Protein AF-A0A537MVD7-F1 (afdb_monomer)

Sequence (89 aa):
MQHSHGAEFREIAQFTPFDGSAGTRVATTSTTTGANLLVSGVAGQGGTGASVLKYELVRPNAHATTLQAVRLGQIWSGKGSQAASLGGD

Foldseek 3Di:
DDPPPDDDDDAQDDDDPEPDPQDKDWDWDDDPVGIKIWIWFAHDDPQFKIWIWIWDFDQPDPPRSHTDTHTPGTPDMDTGNHTDDDDDD

pLDDT: mean 83.81, std 12.89, range [43.81, 94.81]

Radius of gyration: 16.35 Å; Cα contacts (8 Å, |Δi|>4): 185; chains: 1; bounding box: 36×50×37 Å

Secondary structure (DSSP, 8-state):
------------------SSSS--EEEEEEETTEEEEEEEEEESTTS-EEEEEEEEEE-SSTT-SS-EEEEEEEEEEEE-SSPPPP---

Solvent-accessible surface area (backbone atoms only — not comparable to full-atom values): 5569 Å² total; per-residue (Å²): 136,85,80,89,83,68,87,84,85,72,91,38,66,86,84,81,93,55,89,33,87,50,52,77,41,78,46,77,45,82,52,100,89,49,63,36,40,39,39,16,18,14,52,46,96,82,42,53,33,15,34,31,36,35,27,38,76,39,66,87,47,96,84,53,84,44,41,44,78,44,78,76,44,74,81,47,74,46,82,31,64,44,37,51,88,83,77,79,136

Nearest PDB structures (foldseek):
  5kky-assembly1_B  TM=8.143E-01  e=3.157E+00  Streptococcus pneumoniae

Structure (mmCIF, N/CA/C/O backbone):
data_AF-A0A537MVD7-F1
#
_entry.id   AF-A0A537MVD7-F1
#
loop_
_atom_site.group_PDB
_atom_site.id
_atom_site.type_symbol
_atom_site.label_atom_id
_atom_site.label_alt_id
_atom_site.label_comp_id
_atom_site.label_asym_id
_atom_site.label_entity_id
_atom_site.label_seq_id
_atom_site.pdbx_PDB_ins_code
_atom_site.Cartn_x
_atom_site.Cartn_y
_atom_site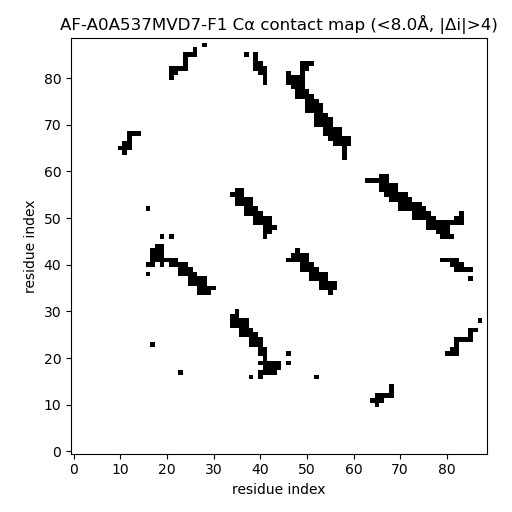.Cartn_z
_atom_site.occupancy
_atom_site.B_iso_or_equiv
_atom_site.auth_seq_id
_atom_site.auth_comp_id
_atom_site.auth_asym_id
_atom_site.auth_atom_id
_atom_site.pdbx_PDB_model_num
ATOM 1 N N . MET A 1 1 ? -11.737 -41.645 7.278 1.00 43.81 1 MET A N 1
ATOM 2 C CA . MET A 1 1 ? -11.768 -40.252 7.766 1.00 43.81 1 MET A CA 1
ATOM 3 C C . MET A 1 1 ? -11.079 -39.389 6.727 1.00 43.81 1 MET A C 1
ATOM 5 O O . MET A 1 1 ? -9.873 -39.506 6.571 1.00 43.81 1 MET A O 1
ATOM 9 N N . GLN A 1 2 ? -11.849 -38.622 5.957 1.00 52.19 2 GLN A N 1
ATOM 10 C CA . GLN A 1 2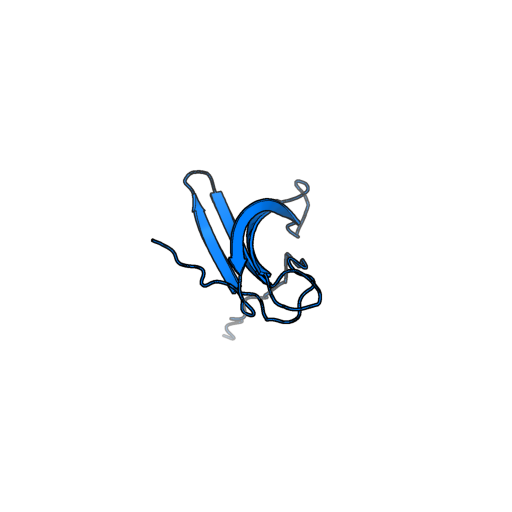 ? -11.312 -37.659 4.999 1.00 52.19 2 GLN A CA 1
ATOM 11 C C . GLN A 1 2 ? -10.989 -36.390 5.780 1.00 52.19 2 GLN A C 1
ATOM 13 O O . GLN A 1 2 ? -11.889 -35.763 6.333 1.00 52.19 2 GLN A O 1
ATOM 18 N N . HIS A 1 3 ? -9.715 -36.033 5.870 1.00 57.53 3 HIS A N 1
ATOM 19 C CA . HIS A 1 3 ? -9.352 -34.737 6.403 1.00 57.53 3 HIS A CA 1
ATOM 20 C C . HIS A 1 3 ? -9.523 -33.687 5.303 1.00 57.53 3 HIS A C 1
ATOM 22 O O . HIS A 1 3 ? -8.699 -33.588 4.395 1.00 57.53 3 HIS A O 1
ATOM 28 N N . SER A 1 4 ? -10.601 -32.910 5.372 1.00 55.78 4 SER A N 1
ATOM 29 C CA . SER A 1 4 ? -10.763 -31.691 4.578 1.00 55.78 4 SER A CA 1
ATOM 30 C C . SER A 1 4 ? -9.776 -30.639 5.089 1.00 55.78 4 SER A C 1
ATOM 32 O O . SER A 1 4 ? -10.119 -29.797 5.912 1.00 55.78 4 SER A O 1
ATOM 34 N N . HIS A 1 5 ? -8.517 -30.723 4.665 1.00 62.72 5 HIS A N 1
ATOM 35 C CA . HIS A 1 5 ? -7.497 -29.726 4.978 1.00 62.72 5 HIS A CA 1
ATOM 36 C C . HIS A 1 5 ? -7.286 -28.825 3.761 1.00 62.72 5 HIS A C 1
ATOM 38 O O . HIS A 1 5 ? -6.380 -29.039 2.961 1.00 62.72 5 HIS A O 1
ATOM 44 N N . GLY A 1 6 ? -8.136 -27.815 3.618 1.00 62.88 6 GLY A N 1
ATOM 45 C CA . GLY A 1 6 ? -7.912 -26.720 2.686 1.00 62.88 6 GLY A CA 1
ATOM 46 C C . GLY A 1 6 ? -8.371 -25.436 3.349 1.00 62.88 6 GLY A C 1
ATOM 47 O O . GLY A 1 6 ? -9.560 -25.273 3.594 1.00 62.88 6 GLY A O 1
ATOM 48 N N . ALA A 1 7 ? -7.439 -24.546 3.683 1.00 72.50 7 ALA A N 1
ATOM 49 C CA . ALA A 1 7 ? -7.818 -23.179 4.002 1.00 72.50 7 ALA A CA 1
ATOM 50 C C . ALA A 1 7 ? -8.420 -22.565 2.731 1.00 72.50 7 ALA A C 1
ATOM 52 O O . ALA A 1 7 ? -7.772 -22.553 1.684 1.00 72.50 7 ALA A O 1
ATOM 53 N N . GLU A 1 8 ? -9.659 -22.083 2.805 1.00 81.81 8 GLU A N 1
ATOM 54 C CA . GLU A 1 8 ? -10.224 -21.272 1.732 1.00 81.81 8 GLU A CA 1
ATOM 55 C C . GLU A 1 8 ? -9.578 -19.886 1.790 1.00 81.81 8 GLU A C 1
ATOM 57 O O . GLU A 1 8 ? -9.795 -19.110 2.724 1.00 81.81 8 GLU A O 1
ATOM 62 N N . PHE A 1 9 ? -8.739 -19.581 0.801 1.00 83.31 9 PHE A N 1
ATOM 63 C CA . PHE A 1 9 ? -8.143 -18.261 0.657 1.00 83.31 9 PHE A CA 1
ATOM 64 C C . PHE A 1 9 ? -9.115 -17.348 -0.085 1.00 83.31 9 PHE A C 1
ATOM 66 O O . PHE A 1 9 ? -9.578 -17.668 -1.179 1.00 83.31 9 PHE A O 1
ATOM 73 N N . ARG A 1 10 ? -9.400 -16.187 0.505 1.00 88.56 10 ARG A N 1
ATOM 74 C CA . ARG A 1 10 ? -10.197 -15.130 -0.118 1.00 88.56 10 ARG A CA 1
ATOM 75 C C . ARG A 1 10 ? -9.375 -13.852 -0.158 1.00 88.56 10 ARG A C 1
ATOM 77 O O . ARG A 1 10 ? -8.822 -13.449 0.863 1.00 88.56 10 ARG A O 1
ATOM 84 N N . GLU A 1 11 ? -9.339 -13.196 -1.312 1.00 91.12 11 GLU A N 1
ATOM 85 C CA . GLU A 1 11 ? -8.798 -11.843 -1.409 1.00 91.12 11 GLU A CA 1
ATOM 86 C C . GLU A 1 11 ? -9.665 -10.874 -0.593 1.00 91.12 11 GLU A C 1
ATOM 88 O O . GLU A 1 11 ? -10.894 -10.884 -0.683 1.00 91.12 11 GLU A O 1
ATOM 93 N N . ILE A 1 12 ? -9.023 -10.045 0.232 1.00 93.00 12 ILE A N 1
ATOM 94 C CA . ILE A 1 12 ? -9.716 -9.062 1.076 1.00 93.00 12 ILE A CA 1
ATOM 95 C C . ILE A 1 12 ? -9.325 -7.618 0.765 1.00 93.00 12 ILE A C 1
ATOM 97 O O . ILE A 1 12 ? -9.919 -6.713 1.340 1.00 93.00 12 ILE A O 1
ATOM 101 N N . ALA A 1 13 ? -8.348 -7.379 -0.110 1.00 92.06 13 ALA A N 1
ATOM 102 C CA . ALA A 1 13 ? -7.932 -6.042 -0.519 1.00 92.06 13 ALA A CA 1
ATOM 103 C C . ALA A 1 13 ? -7.210 -6.089 -1.870 1.00 92.06 13 ALA A C 1
ATOM 105 O O . ALA A 1 13 ? -6.358 -6.948 -2.082 1.00 92.06 13 ALA A O 1
ATOM 106 N N . GLN A 1 14 ? -7.492 -5.107 -2.724 1.00 92.56 14 GLN A N 1
ATOM 107 C CA . GLN A 1 14 ? -6.779 -4.849 -3.973 1.00 92.56 14 GLN A CA 1
ATOM 108 C C . GLN A 1 14 ? -6.708 -3.335 -4.188 1.00 92.56 14 GLN A C 1
ATOM 110 O O . GLN A 1 14 ? -7.698 -2.630 -3.986 1.00 92.56 14 GLN A O 1
ATOM 115 N N . PHE A 1 15 ? -5.548 -2.818 -4.589 1.00 92.69 15 PHE A N 1
ATOM 116 C CA . PHE A 1 15 ? -5.366 -1.408 -4.937 1.00 92.69 15 PHE A CA 1
ATOM 117 C C . PHE A 1 15 ? -4.158 -1.225 -5.863 1.00 92.69 15 PHE A C 1
ATOM 119 O O . PHE A 1 15 ? -3.287 -2.091 -5.939 1.00 92.69 15 PHE A O 1
ATOM 126 N N . THR A 1 16 ? -4.095 -0.082 -6.548 1.00 91.56 16 THR A N 1
ATOM 127 C CA . THR A 1 16 ? -3.027 0.255 -7.502 1.00 91.56 16 THR A CA 1
ATOM 128 C C . THR A 1 16 ? -2.172 1.397 -6.938 1.00 91.56 16 THR A C 1
ATOM 130 O O . THR A 1 16 ? -2.600 2.550 -6.981 1.00 91.56 16 THR A O 1
ATOM 133 N N . PRO A 1 17 ? -0.992 1.111 -6.356 1.00 89.56 17 PRO A N 1
ATOM 134 C CA . PRO A 1 17 ? -0.164 2.130 -5.701 1.00 89.56 17 PRO A CA 1
ATOM 135 C C . PRO A 1 17 ? 0.641 2.999 -6.673 1.00 89.56 17 PRO A C 1
ATOM 137 O O . PRO A 1 17 ? 0.953 4.144 -6.352 1.00 89.56 17 PRO A O 1
ATOM 140 N N . PHE A 1 18 ? 0.977 2.457 -7.844 1.00 86.81 18 PHE A N 1
ATOM 141 C CA . PHE A 1 18 ? 1.753 3.123 -8.885 1.00 86.81 18 PHE A CA 1
ATOM 142 C C . PHE A 1 18 ? 1.121 2.852 -10.249 1.00 86.81 18 PHE A C 1
ATOM 144 O O . PHE A 1 18 ? 0.544 1.789 -10.474 1.00 86.81 18 PHE A O 1
ATOM 151 N N . ASP A 1 19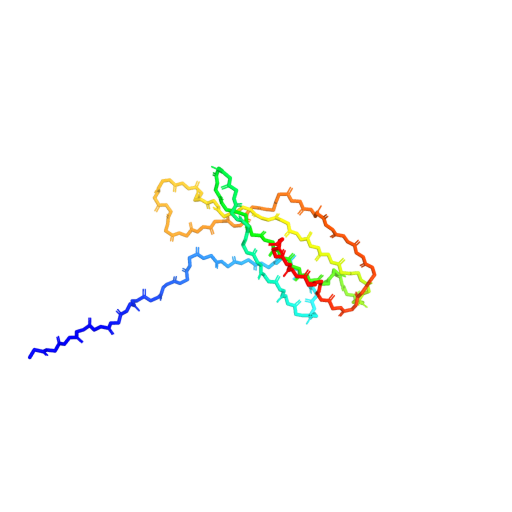 ? 1.252 3.817 -11.148 1.00 78.44 19 ASP A N 1
AT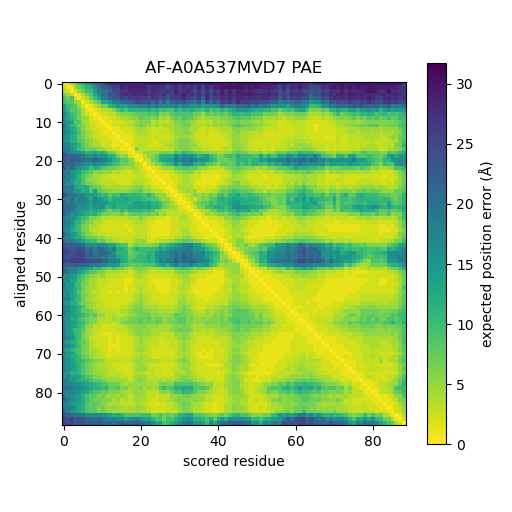OM 152 C CA . ASP A 1 19 ? 0.819 3.768 -12.546 1.00 78.44 19 ASP A CA 1
ATOM 153 C C . ASP A 1 19 ? 1.914 3.242 -13.497 1.00 78.44 19 ASP A C 1
ATOM 155 O O . ASP A 1 19 ? 1.644 2.944 -14.661 1.00 78.44 19 ASP A O 1
ATOM 159 N N . GLY A 1 20 ? 3.154 3.121 -13.007 1.00 67.31 20 GLY A N 1
ATOM 160 C CA . GLY A 1 20 ? 4.309 2.627 -13.752 1.00 67.31 20 GLY A CA 1
ATOM 161 C C . GLY A 1 20 ? 4.399 1.097 -13.838 1.00 67.31 20 GLY A C 1
ATOM 162 O O . GLY A 1 20 ? 3.985 0.366 -12.941 1.00 67.31 20 GLY A O 1
ATOM 163 N N . SER A 1 21 ? 5.017 0.596 -14.911 1.00 66.38 21 SER A N 1
ATOM 164 C CA . SER A 1 21 ? 5.159 -0.838 -15.219 1.00 66.38 21 SER A CA 1
ATOM 165 C C . SER A 1 21 ? 6.365 -1.534 -14.564 1.00 66.38 21 SER A C 1
ATOM 167 O O . SER A 1 21 ? 6.574 -2.727 -14.772 1.00 66.38 21 SER A O 1
ATOM 169 N N . ALA A 1 22 ? 7.177 -0.822 -13.776 1.00 71.94 22 ALA A N 1
ATOM 170 C CA . ALA A 1 22 ? 8.504 -1.269 -13.325 1.00 71.94 22 ALA A CA 1
ATOM 171 C C . ALA A 1 22 ? 8.505 -2.275 -12.146 1.00 71.94 22 ALA A C 1
ATOM 173 O O . ALA A 1 22 ? 9.498 -2.403 -11.426 1.00 71.94 22 ALA A O 1
ATOM 174 N N . GLY A 1 23 ? 7.401 -2.999 -11.948 1.00 78.31 23 GLY A N 1
ATOM 175 C CA . GLY A 1 23 ? 7.205 -3.900 -10.815 1.00 78.31 23 GLY A CA 1
ATOM 176 C C . GLY A 1 23 ? 6.935 -3.161 -9.499 1.00 78.31 23 GLY A C 1
ATOM 177 O O . GLY A 1 23 ? 7.175 -1.963 -9.357 1.00 78.31 23 GLY A O 1
ATOM 178 N N . THR A 1 24 ? 6.392 -3.885 -8.523 1.00 88.88 24 THR A N 1
ATOM 179 C CA . THR A 1 24 ? 6.072 -3.366 -7.187 1.00 88.88 24 THR A CA 1
ATOM 180 C C . THR A 1 24 ? 6.709 -4.260 -6.132 1.00 88.88 24 THR A C 1
ATOM 182 O O . THR A 1 24 ? 6.698 -5.484 -6.262 1.00 88.88 24 THR A O 1
ATOM 185 N N . ARG A 1 25 ? 7.267 -3.656 -5.082 1.00 92.50 25 ARG A N 1
ATOM 186 C CA . ARG A 1 25 ? 7.744 -4.359 -3.883 1.00 92.50 25 ARG A CA 1
ATOM 187 C C . ARG A 1 25 ? 6.872 -3.967 -2.704 1.00 92.50 25 ARG A C 1
ATOM 189 O O . ARG A 1 25 ? 6.475 -2.809 -2.602 1.00 92.50 25 ARG A O 1
ATOM 196 N N . VAL A 1 26 ? 6.588 -4.918 -1.823 1.00 92.75 26 VAL A N 1
ATOM 197 C CA . VAL A 1 26 ? 5.707 -4.715 -0.670 1.00 92.75 26 VAL A CA 1
ATOM 198 C C . VAL A 1 26 ? 6.367 -5.273 0.586 1.00 92.75 26 VAL A C 1
ATOM 200 O O . VAL A 1 26 ? 6.946 -6.356 0.544 1.00 92.75 26 VAL A O 1
ATOM 203 N N . ALA A 1 27 ? 6.279 -4.536 1.691 1.00 92.50 27 ALA A N 1
ATOM 204 C CA . ALA A 1 27 ? 6.707 -4.978 3.014 1.00 92.50 27 ALA A CA 1
ATOM 205 C C . ALA A 1 27 ? 5.716 -4.494 4.077 1.00 92.50 27 ALA A C 1
ATOM 207 O O . ALA A 1 27 ? 5.123 -3.425 3.941 1.00 92.50 27 ALA A O 1
ATOM 208 N N . THR A 1 28 ? 5.548 -5.259 5.149 1.00 89.62 28 THR A N 1
ATOM 209 C CA . THR A 1 28 ? 4.757 -4.850 6.316 1.00 89.62 28 THR A CA 1
ATOM 210 C C . THR A 1 28 ? 5.680 -4.409 7.440 1.00 89.62 28 THR A C 1
ATOM 212 O O . THR A 1 28 ? 6.645 -5.108 7.740 1.00 89.62 28 THR A O 1
ATOM 215 N N . THR A 1 29 ? 5.373 -3.291 8.094 1.00 83.94 29 THR A N 1
ATOM 216 C CA . THR A 1 29 ? 6.063 -2.874 9.320 1.00 83.94 29 THR A CA 1
ATOM 217 C C . THR A 1 29 ? 5.126 -3.013 10.506 1.00 83.94 29 THR A C 1
ATOM 219 O O . THR A 1 29 ? 4.024 -2.466 10.492 1.00 83.94 29 THR A O 1
ATOM 222 N N . SER A 1 30 ? 5.556 -3.742 11.534 1.00 81.44 30 SER A N 1
ATOM 223 C CA . SER A 1 30 ? 4.852 -3.794 12.815 1.00 81.44 30 SER A CA 1
ATOM 224 C C . SER A 1 30 ? 5.150 -2.522 13.603 1.00 81.44 30 SER A C 1
ATOM 226 O O . SER A 1 30 ? 6.307 -2.147 13.784 1.00 81.44 30 SER A O 1
ATOM 228 N N . THR A 1 31 ? 4.110 -1.852 14.075 1.00 70.00 31 THR A N 1
ATOM 229 C CA . THR A 1 31 ? 4.188 -0.761 15.046 1.00 70.00 31 THR A CA 1
ATOM 230 C C . THR A 1 31 ? 3.576 -1.223 16.364 1.00 70.00 31 THR A C 1
ATOM 232 O O . THR A 1 31 ? 2.881 -2.234 16.435 1.00 70.00 31 THR A O 1
ATOM 235 N N . THR A 1 32 ? 3.796 -0.468 17.437 1.00 72.31 32 THR A N 1
ATOM 236 C CA . THR A 1 32 ? 3.156 -0.734 18.737 1.00 72.31 32 THR A CA 1
ATOM 237 C C . THR A 1 32 ? 1.631 -0.602 18.699 1.00 72.31 32 THR A C 1
ATOM 239 O O . THR A 1 32 ? 0.949 -1.103 19.586 1.00 72.31 32 THR A O 1
ATOM 242 N N . THR A 1 33 ? 1.092 0.062 17.675 1.00 71.81 33 THR A N 1
ATOM 243 C CA . THR A 1 33 ? -0.337 0.349 17.497 1.00 71.81 33 THR A CA 1
ATOM 244 C C . THR A 1 33 ? -0.986 -0.410 16.336 1.00 71.81 33 THR A C 1
ATOM 246 O O . THR A 1 33 ? -2.181 -0.243 16.113 1.00 71.81 33 THR A O 1
ATOM 249 N N . GLY A 1 34 ? -0.240 -1.225 15.583 1.00 79.00 34 GLY A N 1
ATOM 250 C CA . GLY A 1 34 ? -0.768 -1.923 14.409 1.00 79.00 34 GLY A CA 1
ATOM 251 C C . GLY A 1 34 ? 0.308 -2.319 13.403 1.00 79.00 34 GLY A C 1
ATOM 252 O O . GLY A 1 34 ? 1.460 -2.531 13.762 1.00 79.00 34 GLY A O 1
ATOM 253 N N . ALA A 1 35 ? -0.062 -2.430 12.128 1.00 85.81 35 ALA A N 1
ATOM 254 C CA . ALA A 1 35 ? 0.877 -2.684 11.041 1.00 85.81 35 ALA A CA 1
ATOM 255 C C . ALA A 1 35 ? 0.627 -1.723 9.878 1.00 85.81 35 ALA A C 1
ATOM 257 O O . ALA A 1 35 ? -0.520 -1.459 9.521 1.00 85.81 35 ALA A O 1
ATOM 258 N N . ASN A 1 36 ? 1.699 -1.220 9.271 1.00 91.38 36 ASN A N 1
ATOM 259 C CA . ASN A 1 36 ? 1.616 -0.447 8.034 1.00 91.38 36 ASN A CA 1
ATOM 260 C C . ASN A 1 36 ? 2.104 -1.279 6.856 1.00 91.38 36 ASN A C 1
ATOM 262 O O . ASN A 1 36 ? 2.936 -2.175 7.006 1.00 91.38 36 ASN A O 1
ATOM 266 N N . LEU A 1 37 ? 1.637 -0.918 5.669 1.00 93.00 37 LEU A N 1
ATOM 267 C CA . LEU A 1 37 ? 2.086 -1.480 4.409 1.00 93.00 37 LEU A CA 1
ATOM 268 C C . LEU A 1 37 ? 2.989 -0.465 3.702 1.00 93.00 37 LEU A C 1
ATOM 270 O O . LEU A 1 37 ? 2.568 0.647 3.383 1.00 93.00 37 LEU A O 1
ATOM 274 N N . LEU A 1 38 ? 4.242 -0.836 3.467 1.00 94.56 38 LEU A N 1
ATOM 275 C CA . LEU A 1 38 ? 5.166 -0.095 2.619 1.00 94.56 38 LEU A CA 1
ATOM 276 C C . LEU A 1 38 ? 5.100 -0.670 1.214 1.00 94.56 38 LEU A C 1
ATOM 278 O O . LEU A 1 38 ? 5.223 -1.880 1.026 1.00 94.56 38 LEU A O 1
ATOM 282 N N . VAL A 1 39 ? 4.927 0.202 0.229 1.00 94.19 39 VAL A N 1
ATOM 283 C CA . VAL A 1 39 ? 4.842 -0.183 -1.174 1.00 94.19 39 VAL A CA 1
ATOM 284 C C . VAL A 1 39 ? 5.834 0.650 -1.968 1.00 94.19 39 VAL A C 1
ATOM 286 O O . VAL A 1 39 ? 5.761 1.878 -1.961 1.00 94.19 39 VAL A O 1
ATOM 289 N N . SER A 1 40 ? 6.771 -0.008 -2.644 1.00 93.56 40 SER A N 1
ATOM 290 C CA . SER A 1 40 ? 7.726 0.645 -3.531 1.00 93.56 40 SER A CA 1
ATOM 291 C C . SER A 1 40 ? 7.441 0.351 -4.992 1.00 93.56 40 SER A C 1
ATOM 293 O O . SER A 1 40 ? 7.077 -0.769 -5.348 1.00 93.56 40 SER A O 1
ATOM 295 N N . GLY A 1 41 ? 7.657 1.357 -5.830 1.00 92.19 41 GLY A N 1
ATOM 296 C CA . GLY A 1 41 ? 7.477 1.305 -7.270 1.00 92.19 41 GLY A CA 1
ATOM 297 C C . GLY A 1 41 ? 8.119 2.517 -7.927 1.00 92.19 41 GLY A C 1
ATOM 298 O O . GLY A 1 41 ? 8.804 3.310 -7.273 1.00 92.19 41 GLY A O 1
ATOM 299 N N . VAL A 1 42 ? 7.903 2.647 -9.230 1.00 88.75 42 VAL A N 1
ATOM 300 C CA . VAL A 1 42 ? 8.409 3.761 -10.035 1.00 88.75 42 VAL A CA 1
ATOM 301 C C . VAL A 1 42 ? 7.226 4.623 -10.458 1.00 88.75 42 VAL A C 1
ATOM 303 O O . VAL A 1 42 ? 6.223 4.103 -10.946 1.00 88.75 42 V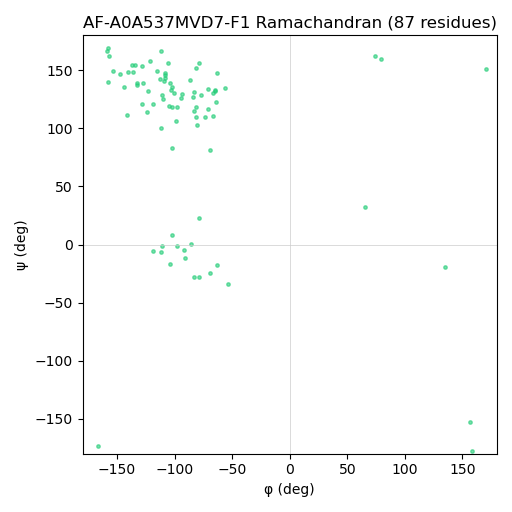AL A O 1
ATOM 306 N N . ALA A 1 43 ? 7.327 5.927 -10.221 1.00 72.62 43 ALA A N 1
ATOM 307 C CA . ALA A 1 43 ? 6.289 6.900 -10.514 1.00 72.62 43 ALA A CA 1
ATOM 308 C C . ALA A 1 43 ? 6.344 7.340 -11.985 1.00 72.62 43 ALA A C 1
ATOM 310 O O . ALA A 1 43 ? 7.402 7.756 -12.470 1.00 72.62 43 ALA A O 1
ATOM 311 N N . GLY A 1 44 ? 5.188 7.317 -12.655 1.00 64.19 44 GLY A N 1
ATOM 312 C CA . GLY A 1 44 ? 4.960 7.988 -13.932 1.00 64.19 44 GLY A CA 1
ATOM 313 C C . GLY A 1 44 ? 5.495 7.286 -15.186 1.00 64.19 44 GLY A C 1
ATOM 314 O O . GLY A 1 44 ? 6.410 6.456 -15.168 1.00 64.19 44 GLY A O 1
ATOM 315 N N . GLN A 1 45 ? 4.917 7.675 -16.326 1.00 56.03 45 GLN A N 1
ATOM 316 C CA . GLN A 1 45 ? 5.374 7.292 -17.663 1.00 56.03 45 GLN A CA 1
ATOM 317 C C . GLN A 1 45 ? 6.747 7.917 -17.943 1.00 56.03 45 GLN A C 1
ATOM 319 O O . GLN A 1 45 ? 6.881 9.130 -18.070 1.00 56.03 45 GLN A O 1
ATOM 324 N N . GLY A 1 46 ? 7.779 7.078 -18.011 1.00 63.22 46 GLY A N 1
ATOM 325 C CA . GLY A 1 46 ? 9.168 7.498 -18.229 1.00 63.22 46 GLY A CA 1
ATOM 326 C C . GLY A 1 46 ? 10.161 6.812 -17.295 1.00 63.22 46 GLY A C 1
ATOM 327 O O . GLY A 1 46 ? 11.338 6.730 -17.629 1.00 63.22 46 GLY A O 1
ATOM 328 N N . GLY A 1 47 ? 9.694 6.255 -16.171 1.00 64.00 47 GLY A N 1
ATOM 329 C CA . GLY A 1 47 ? 10.462 5.287 -15.389 1.00 64.00 47 GLY A CA 1
ATOM 330 C C . GLY A 1 47 ? 11.741 5.828 -14.736 1.00 64.00 47 GLY A C 1
ATOM 331 O O . GLY A 1 47 ? 12.718 5.092 -14.646 1.00 64.00 47 GLY A O 1
ATOM 332 N N . THR A 1 48 ? 11.784 7.102 -14.330 1.00 72.00 48 THR A N 1
ATOM 333 C CA . THR A 1 48 ? 13.014 7.727 -13.794 1.00 72.00 48 THR A CA 1
ATOM 334 C C . THR A 1 48 ? 12.965 8.082 -12.306 1.00 72.00 48 THR A C 1
ATOM 336 O O . THR A 1 48 ? 13.999 8.458 -11.745 1.00 72.00 48 THR A O 1
A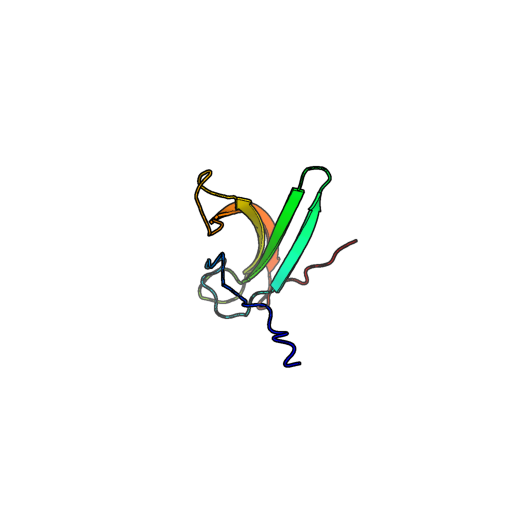TOM 339 N N . GLY A 1 49 ? 11.812 7.942 -11.645 1.00 85.44 49 GLY A N 1
ATOM 340 C CA . GLY A 1 49 ? 11.643 8.239 -10.221 1.00 85.44 49 GLY A CA 1
ATOM 341 C C . GLY A 1 49 ? 11.099 7.047 -9.442 1.00 85.44 49 GLY A C 1
ATOM 342 O O . GLY A 1 49 ? 9.952 6.661 -9.637 1.00 85.44 49 GLY A O 1
ATOM 343 N N . ALA A 1 50 ? 11.894 6.491 -8.534 1.00 89.38 50 ALA A N 1
ATOM 344 C CA . ALA A 1 50 ? 11.453 5.476 -7.587 1.00 89.38 50 ALA A CA 1
ATOM 345 C C . ALA A 1 50 ? 10.865 6.144 -6.336 1.00 89.38 50 ALA A C 1
ATOM 347 O O . ALA A 1 50 ? 11.407 7.136 -5.844 1.00 89.38 50 ALA A O 1
ATOM 348 N N . SER A 1 51 ? 9.797 5.568 -5.790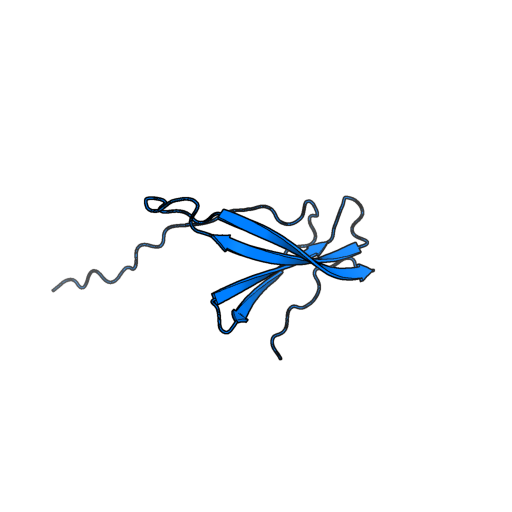 1.00 91.81 51 SER A N 1
ATOM 349 C CA . SER A 1 51 ? 9.140 6.054 -4.576 1.00 91.81 51 SER A CA 1
ATOM 350 C C . SER A 1 51 ? 8.779 4.906 -3.638 1.00 91.81 51 SER A C 1
ATOM 352 O O . SER A 1 51 ? 8.572 3.765 -4.060 1.00 91.81 51 SER A O 1
ATOM 354 N N . VAL A 1 52 ? 8.683 5.223 -2.347 1.00 93.75 52 VAL A N 1
ATOM 355 C CA . VAL A 1 52 ? 8.082 4.356 -1.329 1.00 93.75 52 VAL A CA 1
ATOM 356 C C . VAL A 1 52 ? 6.892 5.079 -0.718 1.00 93.75 52 VAL A C 1
ATOM 358 O O . VAL A 1 52 ? 7.019 6.168 -0.150 1.00 93.75 52 VAL A O 1
ATOM 361 N N . LEU A 1 53 ? 5.727 4.458 -0.841 1.00 94.25 53 LEU A N 1
ATOM 362 C CA . LEU A 1 53 ? 4.465 4.917 -0.290 1.00 94.25 53 LEU A CA 1
ATOM 363 C C . LEU A 1 53 ? 4.115 4.091 0.945 1.00 94.25 53 LEU A C 1
ATOM 365 O O . LEU A 1 53 ? 4.293 2.874 0.964 1.00 94.25 53 LEU A O 1
ATOM 369 N N . LYS A 1 54 ? 3.606 4.760 1.975 1.00 94.69 54 LYS A N 1
ATOM 370 C CA . LYS A 1 54 ? 3.118 4.135 3.202 1.00 94.69 54 LYS A CA 1
ATOM 371 C C . LYS A 1 54 ? 1.593 4.112 3.186 1.00 94.69 54 LYS A C 1
ATOM 373 O O . LYS A 1 54 ? 0.968 5.136 2.907 1.00 94.69 54 LYS A O 1
ATOM 378 N N . TYR A 1 55 ? 1.021 2.963 3.518 1.00 94.62 55 TYR A N 1
ATOM 379 C CA . TYR A 1 55 ? -0.413 2.721 3.594 1.00 94.62 55 TYR A CA 1
ATOM 380 C C . TYR A 1 55 ? -0.805 2.106 4.935 1.00 94.62 55 TYR A C 1
ATOM 382 O O . TYR A 1 55 ? -0.026 1.384 5.559 1.00 94.62 55 TYR A O 1
ATOM 390 N N . GLU A 1 56 ? -2.049 2.350 5.318 1.00 93.12 56 GLU A N 1
ATOM 391 C CA . GLU A 1 56 ? -2.770 1.627 6.358 1.00 93.12 56 GLU A CA 1
ATOM 392 C C . GLU A 1 56 ? -3.866 0.777 5.705 1.00 93.12 56 GLU A C 1
ATOM 394 O O . GLU A 1 56 ? -4.503 1.221 4.748 1.00 93.12 56 GLU A O 1
ATOM 399 N N . LEU A 1 57 ? -4.087 -0.445 6.197 1.00 92.38 57 LEU A N 1
ATOM 400 C CA . LEU A 1 57 ? -5.221 -1.272 5.782 1.00 92.38 57 LEU A CA 1
ATOM 401 C C . LEU A 1 57 ? -6.326 -1.152 6.827 1.00 92.38 57 LEU A C 1
ATOM 403 O O . LEU A 1 57 ? -6.223 -1.724 7.911 1.00 92.38 57 LEU A O 1
ATOM 407 N N . VAL A 1 58 ? -7.387 -0.422 6.496 1.00 92.50 58 VAL A N 1
ATOM 408 C CA . VAL A 1 58 ? -8.487 -0.148 7.426 1.00 92.50 58 VAL A CA 1
ATOM 409 C C . VAL A 1 58 ? -9.739 -0.915 7.037 1.00 92.50 58 VAL A C 1
ATOM 411 O O . VAL A 1 58 ? -10.031 -1.128 5.859 1.00 92.50 58 VAL A O 1
ATOM 414 N N . ARG A 1 59 ? -10.523 -1.307 8.039 1.00 93.38 59 ARG A N 1
ATOM 415 C CA . ARG A 1 59 ? -11.881 -1.794 7.815 1.00 93.38 59 ARG A CA 1
ATOM 416 C C . ARG A 1 59 ? -12.805 -0.574 7.663 1.00 93.38 59 ARG A C 1
ATOM 418 O O . ARG A 1 59 ? -12.927 0.179 8.626 1.00 93.38 59 ARG A O 1
ATOM 425 N N . PRO A 1 60 ? -13.484 -0.374 6.517 1.00 91.12 60 PRO A N 1
ATOM 426 C CA . PRO A 1 60 ? -14.250 0.853 6.277 1.00 91.12 60 PRO A CA 1
ATOM 427 C C . PRO A 1 60 ? -15.507 0.978 7.155 1.00 91.12 60 PRO A C 1
ATOM 429 O O . PRO A 1 60 ? -15.984 2.082 7.391 1.00 91.12 60 PRO A O 1
ATOM 432 N N . ASN A 1 61 ? -16.064 -0.139 7.639 1.00 92.88 61 ASN A N 1
ATOM 433 C CA . ASN A 1 61 ? -17.162 -0.175 8.614 1.00 92.88 61 ASN A CA 1
ATOM 434 C C . ASN A 1 61 ? -17.212 -1.533 9.339 1.00 9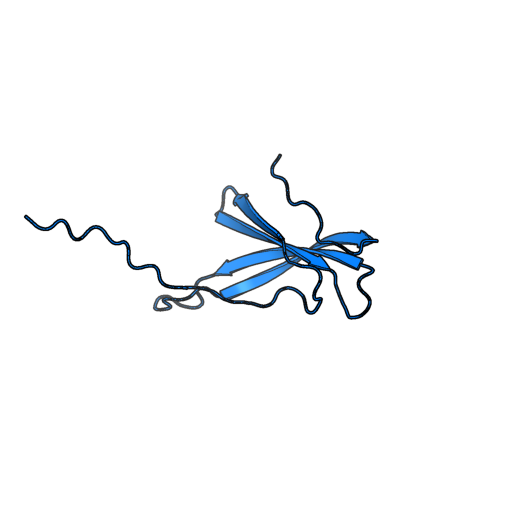2.88 61 ASN A C 1
ATOM 436 O O . ASN A 1 61 ? -16.611 -2.497 8.875 1.00 92.88 61 ASN A O 1
ATOM 440 N N . ALA A 1 62 ? -17.965 -1.648 10.439 1.00 92.69 62 ALA A N 1
ATOM 441 C CA . ALA A 1 62 ? -18.003 -2.857 11.277 1.00 92.69 62 ALA A CA 1
ATOM 442 C C . ALA A 1 62 ? -18.314 -4.162 10.511 1.00 92.69 62 ALA A C 1
ATOM 444 O O . ALA A 1 62 ? -17.748 -5.212 10.823 1.00 92.69 62 ALA A O 1
ATOM 445 N N . HIS A 1 63 ? -19.147 -4.096 9.470 1.00 94.19 63 HIS A N 1
ATOM 446 C CA . HIS A 1 63 ? -19.603 -5.261 8.706 1.00 94.19 63 HIS A CA 1
ATOM 447 C C . HIS A 1 63 ? -18.730 -5.588 7.486 1.00 94.19 63 HIS A C 1
ATOM 449 O O . HIS A 1 63 ? -18.958 -6.603 6.831 1.00 94.19 63 HIS A O 1
ATOM 455 N N . ALA A 1 64 ? -17.729 -4.762 7.172 1.00 92.56 64 ALA A N 1
ATOM 456 C CA . ALA A 1 64 ? -16.917 -4.947 5.978 1.00 92.56 64 ALA A CA 1
ATOM 457 C C . ALA A 1 64 ? -16.063 -6.222 6.053 1.00 92.56 64 ALA A C 1
ATOM 459 O O . ALA A 1 64 ? -15.353 -6.475 7.028 1.00 92.56 64 ALA A O 1
ATOM 460 N N . THR A 1 65 ? -16.122 -7.018 4.988 1.00 92.38 65 THR A N 1
ATOM 461 C CA . THR A 1 65 ? -15.335 -8.249 4.808 1.00 92.38 65 THR A CA 1
ATOM 462 C C . THR A 1 65 ? -14.079 -8.036 3.959 1.00 92.38 65 THR A C 1
ATOM 464 O O . THR A 1 65 ? -13.305 -8.980 3.767 1.00 92.38 65 THR A O 1
ATOM 467 N N . THR A 1 66 ? -13.881 -6.800 3.490 1.00 94.50 66 THR A N 1
ATOM 468 C CA . THR A 1 66 ? -12.721 -6.295 2.753 1.00 9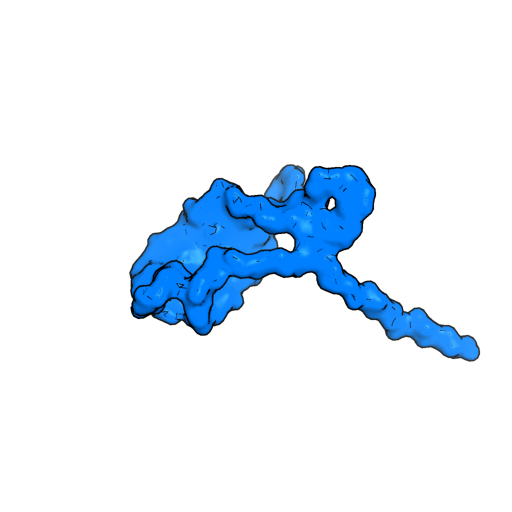4.50 66 THR A CA 1
ATOM 469 C C . THR A 1 66 ? -12.077 -5.120 3.494 1.00 94.50 66 THR A C 1
ATOM 471 O O . THR A 1 66 ? -12.709 -4.461 4.327 1.00 94.50 66 THR A O 1
ATOM 474 N N . LEU A 1 67 ? -10.801 -4.875 3.207 1.00 94.00 67 LEU A N 1
ATOM 475 C CA . LEU A 1 67 ? -10.006 -3.779 3.746 1.00 94.00 67 LEU A CA 1
ATOM 476 C C . LEU A 1 67 ? -9.755 -2.733 2.660 1.00 94.00 67 LEU A C 1
ATOM 478 O O . LEU A 1 67 ? -9.570 -3.058 1.487 1.00 94.00 67 LEU A O 1
ATOM 482 N N . GLN A 1 68 ? -9.707 -1.474 3.074 1.00 94.81 68 GLN A N 1
ATOM 483 C CA . GLN A 1 68 ? -9.326 -0.352 2.233 1.00 94.81 68 GLN A CA 1
ATOM 484 C C . GLN A 1 68 ? -7.873 0.032 2.513 1.00 94.81 68 GLN A C 1
ATOM 486 O O . GLN A 1 68 ? -7.496 0.246 3.663 1.00 94.81 68 GLN A O 1
ATOM 491 N N . ALA A 1 69 ? -7.070 0.167 1.457 1.00 94.50 69 ALA A N 1
ATOM 492 C CA . ALA A 1 69 ? -5.733 0.736 1.561 1.00 94.50 69 ALA A CA 1
ATOM 493 C C . ALA A 1 69 ? -5.810 2.270 1.575 1.00 94.50 69 ALA A C 1
ATOM 495 O O . ALA A 1 69 ? -6.118 2.900 0.562 1.00 94.50 69 ALA A O 1
ATOM 496 N N . VAL A 1 70 ? -5.517 2.878 2.722 1.00 94.56 70 VAL A N 1
ATOM 497 C CA . VAL A 1 70 ? -5.466 4.332 2.907 1.00 94.56 70 VAL A CA 1
ATOM 498 C C . VAL A 1 70 ? -4.015 4.786 2.808 1.00 94.56 70 VAL A C 1
ATOM 500 O O . VAL A 1 70 ? -3.172 4.367 3.598 1.00 94.56 70 VAL A O 1
ATOM 503 N N . ARG A 1 71 ? -3.697 5.635 1.823 1.00 94.81 71 ARG A N 1
ATOM 504 C CA . ARG A 1 71 ? -2.344 6.190 1.658 1.00 94.81 71 ARG A CA 1
ATOM 505 C C . ARG A 1 71 ? -2.062 7.194 2.774 1.00 94.81 71 ARG A C 1
ATOM 507 O O . ARG A 1 71 ? -2.680 8.252 2.811 1.00 94.81 71 ARG A O 1
ATOM 514 N N . LEU A 1 72 ? -1.079 6.895 3.616 1.00 94.25 72 LEU A N 1
ATOM 515 C CA . LEU A 1 72 ? -0.606 7.793 4.672 1.00 94.25 72 LEU A CA 1
ATOM 516 C C . LEU A 1 72 ? 0.399 8.825 4.147 1.00 94.25 72 LEU A C 1
ATOM 518 O O . LEU A 1 72 ? 0.503 9.920 4.689 1.00 94.25 72 LEU A O 1
ATOM 522 N N . GLY A 1 73 ? 1.146 8.494 3.088 1.00 94.12 73 GLY A N 1
ATOM 523 C CA . GLY A 1 73 ? 2.067 9.437 2.453 1.00 94.12 73 GLY A CA 1
ATOM 524 C C . GLY A 1 73 ? 3.175 8.775 1.642 1.00 94.12 73 GLY A C 1
ATOM 525 O O . GLY A 1 73 ? 3.226 7.554 1.502 1.00 94.12 73 GLY A O 1
ATOM 526 N N . GLN A 1 74 ? 4.063 9.598 1.083 1.00 93.88 74 GLN A N 1
ATOM 527 C CA . GLN A 1 74 ? 5.342 9.158 0.522 1.00 93.88 74 GLN A CA 1
ATOM 528 C C . GLN A 1 74 ? 6.419 9.305 1.598 1.00 93.88 74 GLN A C 1
ATOM 530 O O . GLN A 1 74 ? 6.570 10.390 2.150 1.00 93.88 74 GLN A O 1
ATOM 535 N N . ILE A 1 75 ? 7.156 8.232 1.885 1.00 92.94 75 ILE A N 1
ATOM 536 C CA . ILE A 1 75 ? 8.211 8.237 2.917 1.00 92.94 75 ILE A CA 1
ATOM 537 C C . ILE A 1 75 ? 9.619 8.282 2.327 1.00 92.94 75 ILE A C 1
ATOM 539 O O . ILE A 1 75 ? 10.573 8.596 3.030 1.00 92.94 75 ILE A O 1
ATOM 543 N N . TRP A 1 76 ? 9.752 7.976 1.038 1.00 92.81 76 TRP A N 1
ATOM 544 C CA . TRP A 1 76 ? 11.012 8.077 0.318 1.00 92.81 76 TRP A CA 1
ATOM 545 C C . TRP A 1 76 ? 10.765 8.304 -1.173 1.00 92.81 76 TRP A C 1
ATOM 547 O O . TRP A 1 76 ? 9.776 7.815 -1.727 1.00 92.81 76 TRP A O 1
ATOM 557 N N . SER A 1 77 ? 11.686 9.019 -1.815 1.00 91.06 77 SER A N 1
ATOM 558 C CA . SER A 1 77 ? 11.789 9.131 -3.270 1.00 91.06 77 SER A CA 1
ATOM 559 C C . SER A 1 77 ? 13.241 9.280 -3.699 1.00 91.06 77 SER A C 1
ATOM 561 O O . SER A 1 77 ? 14.022 9.944 -3.015 1.00 91.06 77 SER A O 1
ATOM 563 N N . GLY A 1 78 ? 13.579 8.743 -4.864 1.00 88.69 78 GLY A N 1
ATOM 564 C CA . GLY A 1 78 ? 14.904 8.862 -5.459 1.00 88.69 78 GLY A CA 1
ATOM 565 C C . GLY A 1 78 ? 14.875 8.648 -6.967 1.00 88.69 78 GLY A C 1
ATOM 566 O O . GLY A 1 78 ? 13.874 8.218 -7.536 1.00 88.69 78 GLY A O 1
ATOM 567 N N . LYS A 1 79 ? 15.988 8.950 -7.637 1.00 88.06 79 LYS A N 1
ATOM 568 C CA . LYS A 1 79 ? 16.146 8.604 -9.055 1.00 88.06 79 LYS A CA 1
ATOM 569 C C . LYS A 1 79 ? 16.320 7.094 -9.188 1.00 88.06 79 LYS A C 1
ATOM 571 O O . LYS A 1 79 ? 17.116 6.505 -8.461 1.00 88.06 79 LYS A O 1
ATOM 576 N N . GLY A 1 80 ? 15.610 6.483 -10.126 1.00 83.38 80 GLY A N 1
ATOM 577 C CA . GLY A 1 80 ? 15.709 5.049 -10.367 1.00 83.38 80 GLY A CA 1
ATOM 578 C C . GLY A 1 80 ? 14.638 4.539 -11.319 1.00 83.38 80 GLY A C 1
ATOM 579 O O . GLY A 1 80 ? 13.540 5.084 -11.379 1.00 83.38 80 GLY A O 1
ATOM 580 N N . SER A 1 81 ? 14.981 3.477 -12.044 1.00 84.44 81 SER A N 1
ATOM 581 C CA . SER A 1 81 ? 14.092 2.773 -12.976 1.00 84.44 81 SER A CA 1
ATOM 582 C C . SER A 1 81 ? 13.529 1.469 -12.417 1.00 84.44 81 SER A C 1
ATOM 584 O O . SER A 1 81 ? 12.879 0.714 -13.135 1.00 84.44 81 SER A O 1
ATOM 586 N N . GLN A 1 82 ? 13.760 1.202 -11.129 1.00 86.56 82 GLN A N 1
ATOM 587 C CA . GLN A 1 82 ? 13.260 0.028 -10.420 1.00 86.56 82 GLN A CA 1
ATOM 588 C C . GLN A 1 82 ? 12.687 0.427 -9.060 1.00 86.56 82 GLN A C 1
ATOM 590 O O . GLN A 1 82 ? 13.101 1.430 -8.476 1.00 86.56 82 GLN A O 1
ATOM 595 N N . ALA A 1 83 ? 11.764 -0.385 -8.541 1.00 87.94 83 ALA A N 1
ATOM 596 C CA . ALA A 1 83 ? 11.276 -0.253 -7.172 1.00 87.94 83 ALA A CA 1
ATOM 597 C C . ALA A 1 83 ? 12.442 -0.319 -6.167 1.00 87.94 83 ALA A C 1
ATOM 599 O O . ALA A 1 83 ? 13.307 -1.197 -6.251 1.00 87.94 83 ALA A O 1
ATOM 600 N N . ALA A 1 84 ? 12.444 0.585 -5.190 1.00 88.50 84 ALA A N 1
ATOM 601 C CA . ALA A 1 84 ? 13.420 0.590 -4.111 1.00 88.50 84 ALA A CA 1
ATOM 602 C C . ALA A 1 84 ? 13.306 -0.686 -3.264 1.00 88.50 84 ALA A C 1
ATOM 604 O O . ALA A 1 84 ? 12.235 -1.278 -3.110 1.00 88.50 84 ALA A O 1
ATOM 605 N N . SER A 1 85 ? 14.432 -1.149 -2.724 1.00 89.44 85 SER A N 1
ATOM 606 C CA . SER A 1 85 ? 14.433 -2.248 -1.757 1.00 89.44 85 SER A CA 1
ATOM 607 C C . SER A 1 85 ? 13.722 -1.811 -0.481 1.00 89.44 85 SER A C 1
ATOM 609 O O . SER A 1 85 ? 13.980 -0.728 0.038 1.00 89.44 85 SER A O 1
ATOM 611 N N . LEU A 1 86 ? 12.824 -2.661 0.008 1.00 89.31 86 LEU A N 1
ATOM 612 C CA . LEU A 1 86 ? 12.167 -2.490 1.296 1.00 89.31 86 LEU A CA 1
ATOM 613 C C . LEU A 1 86 ? 12.856 -3.436 2.279 1.00 89.31 86 LEU A C 1
ATOM 615 O O . LEU A 1 86 ? 12.863 -4.643 2.048 1.00 89.31 86 LEU A O 1
ATOM 619 N N . GLY A 1 87 ? 13.472 -2.887 3.322 1.00 78.06 87 GLY A N 1
ATOM 620 C CA . GLY A 1 87 ? 14.078 -3.650 4.413 1.00 78.06 87 GLY A CA 1
ATOM 621 C C . GLY A 1 87 ? 13.355 -3.376 5.728 1.00 78.06 87 GLY A C 1
ATOM 622 O O . GLY A 1 87 ? 12.819 -2.282 5.919 1.00 78.06 87 GLY A O 1
ATOM 623 N N . GLY A 1 88 ? 13.335 -4.373 6.610 1.00 59.00 88 GLY A N 1
ATOM 624 C CA . GLY A 1 88 ? 13.296 -4.112 8.047 1.00 59.00 88 GLY A CA 1
ATOM 625 C C . GLY A 1 88 ? 14.703 -3.738 8.514 1.00 59.00 88 GLY A C 1
ATOM 626 O O . GLY A 1 88 ? 15.669 -4.072 7.827 1.00 59.00 88 GLY A O 1
ATOM 627 N N . ASP A 1 89 ? 14.790 -3.008 9.622 1.00 45.09 89 ASP A N 1
ATOM 628 C CA . ASP A 1 89 ? 15.999 -2.984 10.459 1.00 45.09 89 ASP A CA 1
ATOM 629 C C . ASP A 1 89 ? 16.419 -4.426 10.803 1.00 45.09 89 ASP A C 1
ATOM 631 O O . ASP A 1 89 ? 15.503 -5.213 11.158 1.00 45.09 89 ASP A O 1
#

Mean predicted aligned error: 7.59 Å